Protein AF-A0A6L6Y6P3-F1 (afdb_monomer_lite)

Foldseek 3Di:
DDDQDKDKDKFFAPFDPPDPVVLVVLLVVLQVVLVVLCVVLVFPDKDWACADPVGTTMIMTMHSDPVSVVVSVVVSVVSSVVRDDDPPDD

pLDDT: mean 82.02, std 17.36, range [28.77, 97.25]

Structure (mmCIF, N/CA/C/O backbone):
data_AF-A0A6L6Y6P3-F1
#
_entry.id   AF-A0A6L6Y6P3-F1
#
loop_
_atom_site.group_PDB
_atom_site.id
_atom_site.type_symbol
_atom_site.label_atom_id
_atom_site.l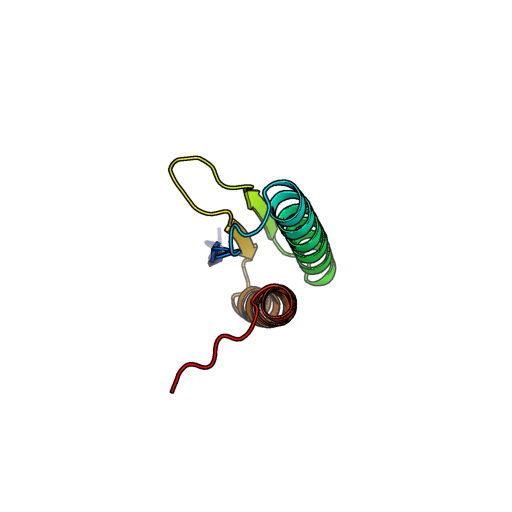abel_alt_id
_atom_site.label_comp_id
_atom_site.label_asym_id
_atom_site.label_entity_id
_atom_site.label_seq_id
_atom_site.pdbx_PDB_ins_code
_atom_site.Cartn_x
_atom_site.Cartn_y
_atom_site.Cartn_z
_atom_site.occupancy
_atom_site.B_iso_or_equiv
_atom_site.auth_seq_id
_atom_site.auth_comp_id
_atom_site.auth_asym_id
_atom_site.auth_atom_id
_atom_site.pdbx_PDB_model_num
ATOM 1 N N . MET A 1 1 ? -24.803 7.236 19.298 1.00 48.47 1 MET A N 1
ATOM 2 C CA . MET A 1 1 ? -23.876 7.087 18.159 1.00 48.47 1 MET A CA 1
ATOM 3 C C . MET A 1 1 ? -22.495 7.448 18.659 1.00 48.47 1 MET A C 1
ATOM 5 O O . MET A 1 1 ? -22.311 8.591 19.060 1.00 48.47 1 MET A O 1
ATOM 9 N N . ALA A 1 2 ? -21.585 6.482 18.745 1.00 60.72 2 ALA A N 1
ATOM 10 C CA . ALA A 1 2 ? -20.175 6.790 18.955 1.00 60.72 2 ALA A CA 1
ATOM 11 C C . ALA A 1 2 ? -19.595 7.217 17.600 1.00 60.72 2 ALA A C 1
ATOM 13 O O . ALA A 1 2 ? -19.941 6.625 16.581 1.00 60.72 2 ALA A O 1
ATOM 14 N N . ILE A 1 3 ? -18.799 8.283 17.579 1.00 67.19 3 ILE A N 1
ATOM 15 C CA . ILE A 1 3 ? -18.003 8.631 16.401 1.00 67.19 3 ILE A CA 1
ATOM 16 C C . ILE A 1 3 ? -16.823 7.662 16.415 1.00 67.19 3 ILE A C 1
ATOM 18 O O . ILE A 1 3 ? -16.020 7.701 17.345 1.00 67.19 3 ILE A O 1
ATOM 22 N N . GLU A 1 4 ? -16.760 6.766 15.437 1.00 75.62 4 GLU A N 1
ATOM 23 C CA . GLU A 1 4 ? -15.598 5.904 15.237 1.00 75.62 4 GLU A CA 1
ATOM 24 C C . GLU A 1 4 ? -14.500 6.730 14.562 1.00 75.62 4 GLU A C 1
ATOM 26 O O . GLU A 1 4 ? -14.722 7.376 13.536 1.00 75.62 4 GLU A O 1
ATOM 31 N N . THR A 1 5 ? -13.327 6.782 15.190 1.00 84.50 5 THR A N 1
ATOM 32 C CA . THR A 1 5 ? -12.164 7.471 14.628 1.00 84.50 5 THR A CA 1
ATOM 33 C C . THR A 1 5 ? -11.552 6.575 13.564 1.00 84.50 5 THR A C 1
ATOM 35 O O . THR A 1 5 ? -11.118 5.472 13.875 1.00 84.50 5 THR A O 1
ATOM 38 N N . LEU A 1 6 ? -11.492 7.060 12.326 1.00 91.94 6 LEU A N 1
ATOM 39 C CA . LEU A 1 6 ? -10.826 6.373 11.227 1.00 91.94 6 LEU A CA 1
ATOM 40 C C . LEU A 1 6 ? -9.422 6.949 11.040 1.00 91.94 6 LEU A C 1
ATOM 42 O O . LEU A 1 6 ? -9.253 8.164 10.893 1.00 91.94 6 LEU A O 1
ATOM 46 N N . HIS A 1 7 ? -8.414 6.084 11.042 1.00 93.44 7 HIS A N 1
ATOM 47 C CA . HIS A 1 7 ? -7.042 6.459 10.730 1.00 93.44 7 HIS A CA 1
ATOM 48 C C . HIS A 1 7 ? -6.697 6.044 9.302 1.00 93.44 7 HIS A C 1
ATOM 50 O O . HIS A 1 7 ? -7.138 4.999 8.830 1.00 93.44 7 HIS A O 1
ATOM 56 N N . ARG A 1 8 ? -5.880 6.861 8.629 1.00 95.62 8 ARG A N 1
ATOM 57 C CA . ARG A 1 8 ? -5.412 6.619 7.263 1.00 95.62 8 ARG A CA 1
ATOM 58 C C . ARG A 1 8 ? -3.893 6.693 7.206 1.00 95.62 8 ARG A C 1
ATOM 60 O O . ARG A 1 8 ? -3.306 7.672 7.667 1.00 95.62 8 ARG A O 1
ATOM 67 N N . LEU A 1 9 ? -3.284 5.687 6.593 1.00 93.94 9 LEU A N 1
ATOM 68 C CA . LEU A 1 9 ? -1.860 5.613 6.285 1.00 93.94 9 LEU A CA 1
ATOM 69 C C . LEU A 1 9 ? -1.675 5.637 4.766 1.00 93.94 9 LEU A C 1
ATOM 71 O O . LEU A 1 9 ? -2.347 4.897 4.053 1.00 93.94 9 LEU A O 1
ATOM 75 N N . ILE A 1 10 ? -0.762 6.476 4.272 1.00 94.12 10 ILE A N 1
ATOM 76 C CA . ILE A 1 10 ? -0.393 6.545 2.851 1.00 94.12 10 ILE A CA 1
ATOM 77 C C . ILE A 1 10 ? 1.109 6.301 2.735 1.00 94.12 10 ILE A C 1
ATOM 79 O O . ILE A 1 10 ? 1.895 7.030 3.337 1.00 94.12 10 ILE A O 1
ATOM 83 N N . ILE A 1 11 ? 1.504 5.307 1.939 1.00 90.44 11 ILE A N 1
ATOM 84 C CA . ILE A 1 11 ? 2.908 4.962 1.684 1.00 90.44 11 ILE A CA 1
ATOM 85 C C . ILE A 1 11 ? 3.173 5.140 0.194 1.00 90.44 11 ILE A C 1
ATOM 87 O O . ILE A 1 11 ? 2.517 4.514 -0.630 1.00 90.44 11 ILE A O 1
ATOM 91 N N . THR A 1 12 ? 4.126 6.003 -0.152 1.00 89.25 12 THR A N 1
ATOM 92 C CA . THR A 1 12 ? 4.542 6.243 -1.543 1.00 89.25 12 THR A CA 1
ATOM 93 C C . THR A 1 12 ? 5.761 5.389 -1.879 1.00 89.25 12 THR A C 1
ATOM 95 O O . THR A 1 12 ? 6.676 5.275 -1.065 1.00 89.25 12 THR A O 1
ATOM 98 N N . PHE A 1 13 ? 5.787 4.795 -3.070 1.00 84.00 13 PHE A N 1
ATOM 99 C CA . PHE A 1 13 ? 6.850 3.904 -3.527 1.00 84.00 13 PHE A CA 1
ATOM 100 C C . PHE A 1 13 ? 7.782 4.651 -4.488 1.00 84.00 13 PHE A C 1
ATOM 102 O O . PHE A 1 13 ? 7.400 4.974 -5.611 1.00 84.00 13 PHE A O 1
ATOM 109 N N . ASP A 1 14 ? 9.014 4.921 -4.056 1.00 78.62 14 ASP A N 1
ATOM 110 C CA . ASP A 1 14 ? 10.067 5.480 -4.914 1.00 78.62 14 ASP A CA 1
ATOM 111 C C . ASP A 1 14 ? 10.899 4.339 -5.520 1.00 78.62 14 ASP A C 1
ATOM 113 O O . ASP A 1 14 ? 11.948 3.941 -5.005 1.00 78.62 14 ASP A O 1
ATOM 117 N N . ILE A 1 15 ? 10.359 3.727 -6.575 1.00 72.12 15 ILE A N 1
ATOM 118 C CA . ILE A 1 15 ? 10.996 2.617 -7.288 1.00 72.12 15 ILE A CA 1
ATOM 119 C C . ILE A 1 15 ? 11.854 3.207 -8.411 1.00 72.12 15 ILE A C 1
ATOM 121 O O . ILE A 1 15 ? 11.370 3.961 -9.256 1.00 72.12 15 ILE A O 1
ATOM 125 N N . LYS A 1 16 ? 13.153 2.881 -8.437 1.00 64.06 16 LYS A N 1
ATOM 126 C CA . LYS A 1 16 ? 14.068 3.400 -9.466 1.00 64.06 16 LYS A CA 1
ATOM 127 C C . LYS A 1 16 ? 13.709 2.859 -10.854 1.00 64.06 16 LYS A C 1
ATOM 129 O O . LYS A 1 16 ? 13.714 1.651 -11.077 1.00 64.06 16 LYS A O 1
ATOM 134 N N . LYS A 1 17 ? 13.505 3.781 -11.799 1.00 59.88 17 LYS A N 1
ATOM 135 C CA . LYS A 1 17 ? 13.196 3.544 -13.221 1.00 59.88 17 LYS A CA 1
ATOM 136 C C . LYS A 1 17 ? 14.406 3.076 -14.036 1.00 59.88 17 LYS A C 1
ATOM 138 O O . LYS A 1 17 ? 14.798 3.740 -14.993 1.00 59.88 17 LYS A O 1
ATOM 143 N N . GLU A 1 18 ? 15.057 1.988 -13.637 1.00 56.00 18 GLU A N 1
ATOM 144 C CA . GLU A 1 18 ? 16.158 1.433 -14.443 1.00 56.00 18 GLU A CA 1
ATOM 145 C C . GLU A 1 18 ? 15.638 0.552 -15.594 1.00 56.00 18 GLU A C 1
ATOM 147 O O . GLU A 1 18 ? 16.331 0.415 -16.598 1.00 56.00 18 GLU A O 1
ATOM 152 N N . ASP A 1 19 ? 14.398 0.046 -15.510 1.00 51.06 19 ASP A N 1
ATOM 153 C CA . ASP A 1 19 ? 13.729 -0.658 -16.609 1.00 51.06 19 ASP A CA 1
ATOM 154 C C . ASP A 1 19 ? 12.195 -0.632 -16.436 1.00 51.06 19 ASP A C 1
ATOM 156 O O . ASP A 1 19 ? 11.684 -1.010 -15.380 1.00 51.06 19 ASP A O 1
ATOM 160 N N . ILE A 1 20 ? 11.443 -0.204 -17.459 1.00 52.69 20 ILE A N 1
ATOM 161 C CA . ILE A 1 20 ? 9.972 -0.031 -17.380 1.00 52.69 20 ILE A CA 1
ATOM 162 C C . ILE A 1 20 ? 9.275 -1.371 -17.088 1.00 52.69 20 ILE A C 1
ATOM 164 O O . ILE A 1 20 ? 8.254 -1.411 -16.406 1.00 52.69 20 ILE A O 1
ATOM 168 N N . HIS A 1 21 ? 9.827 -2.482 -17.586 1.00 55.31 21 HIS A N 1
ATOM 169 C CA . HIS A 1 21 ? 9.280 -3.819 -17.332 1.00 55.31 21 HIS A CA 1
ATOM 170 C C . HIS A 1 21 ? 9.572 -4.315 -15.907 1.00 55.31 21 HIS A C 1
ATOM 172 O O . HIS A 1 21 ? 8.743 -5.007 -15.329 1.00 55.31 21 HIS A O 1
ATOM 178 N N . GLY A 1 22 ? 10.701 -3.921 -15.305 1.00 60.34 22 GLY A N 1
ATOM 179 C CA . GLY A 1 22 ? 11.015 -4.254 -13.911 1.00 60.34 22 GLY A CA 1
ATOM 180 C C . GLY A 1 22 ? 10.213 -3.435 -12.892 1.00 60.34 22 GLY A C 1
ATOM 181 O O . GLY A 1 22 ? 9.941 -3.920 -11.796 1.00 60.34 22 GLY A O 1
ATOM 182 N N . GLU A 1 23 ? 9.816 -2.212 -13.255 1.00 61.84 23 GLU A N 1
ATOM 183 C CA . GLU A 1 23 ? 9.025 -1.310 -12.406 1.00 61.84 23 GLU A CA 1
ATOM 184 C C . GLU A 1 23 ? 7.585 -1.808 -12.224 1.00 61.84 23 GLU A C 1
ATOM 186 O O . GLU A 1 23 ? 7.107 -1.884 -11.093 1.00 61.84 23 GLU A O 1
ATOM 191 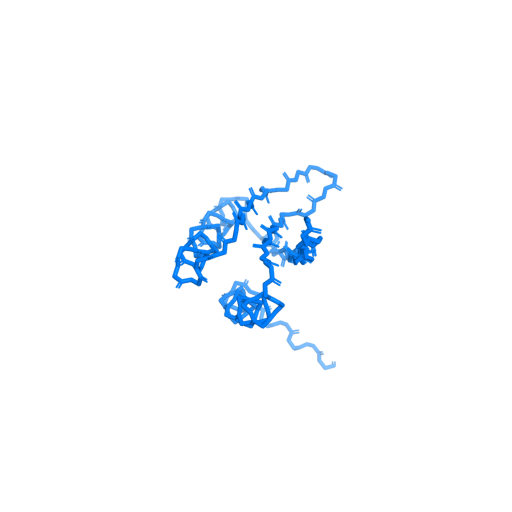N N . ILE A 1 24 ? 6.915 -2.214 -13.310 1.00 66.75 24 ILE A N 1
ATOM 192 C CA . ILE A 1 24 ? 5.539 -2.740 -13.255 1.00 66.75 24 ILE A CA 1
ATOM 193 C C . ILE A 1 24 ? 5.494 -4.023 -12.413 1.00 66.75 24 ILE A C 1
ATOM 195 O O . ILE A 1 24 ? 4.706 -4.107 -11.472 1.00 66.75 24 ILE A O 1
ATOM 199 N N . ASP A 1 25 ? 6.423 -4.954 -12.652 1.00 79.94 25 ASP A N 1
ATOM 200 C CA . ASP A 1 25 ? 6.555 -6.186 -11.865 1.00 79.94 25 ASP A CA 1
ATOM 201 C C . ASP A 1 25 ? 6.816 -5.917 -10.372 1.00 79.94 25 ASP A C 1
ATOM 203 O O . ASP A 1 25 ? 6.385 -6.687 -9.510 1.00 79.94 25 ASP A O 1
ATOM 207 N N . ALA A 1 26 ? 7.555 -4.853 -10.040 1.00 81.56 26 ALA A N 1
ATOM 208 C CA . ALA A 1 26 ? 7.820 -4.475 -8.655 1.00 81.56 26 ALA A CA 1
ATOM 209 C C . ALA A 1 26 ? 6.570 -3.906 -7.975 1.00 81.56 26 ALA A C 1
ATOM 211 O O . ALA A 1 26 ? 6.260 -4.310 -6.853 1.00 81.56 26 ALA A O 1
ATOM 212 N N . ILE A 1 27 ? 5.828 -3.018 -8.646 1.00 83.50 27 ILE A N 1
ATOM 213 C CA . ILE A 1 27 ? 4.592 -2.446 -8.095 1.00 83.50 27 ILE A CA 1
ATOM 214 C C . ILE A 1 27 ? 3.529 -3.533 -7.923 1.00 83.50 27 ILE A C 1
ATOM 216 O O . ILE A 1 27 ? 2.875 -3.554 -6.887 1.00 83.50 27 ILE A O 1
ATOM 220 N N . ASP A 1 28 ? 3.393 -4.471 -8.864 1.00 88.44 28 ASP A N 1
ATOM 221 C CA . ASP A 1 28 ? 2.456 -5.597 -8.737 1.00 88.44 28 ASP A CA 1
ATOM 222 C C . ASP A 1 28 ? 2.790 -6.503 -7.542 1.00 88.44 28 ASP A C 1
ATOM 224 O O . ASP A 1 28 ? 1.900 -6.914 -6.789 1.00 88.44 28 ASP A O 1
ATOM 228 N N . LYS A 1 29 ? 4.082 -6.780 -7.313 1.00 89.19 29 LYS A N 1
ATOM 229 C CA . LYS A 1 29 ? 4.545 -7.548 -6.144 1.00 89.19 29 LYS A CA 1
ATOM 230 C C . LYS A 1 29 ? 4.288 -6.808 -4.836 1.00 89.19 29 LYS A C 1
ATOM 232 O O . LYS A 1 29 ? 3.794 -7.413 -3.887 1.00 89.19 29 LYS A O 1
ATOM 237 N N . ILE A 1 30 ? 4.587 -5.509 -4.790 1.00 89.00 30 ILE A N 1
ATOM 238 C CA . ILE A 1 30 ? 4.295 -4.660 -3.628 1.00 89.00 30 ILE A C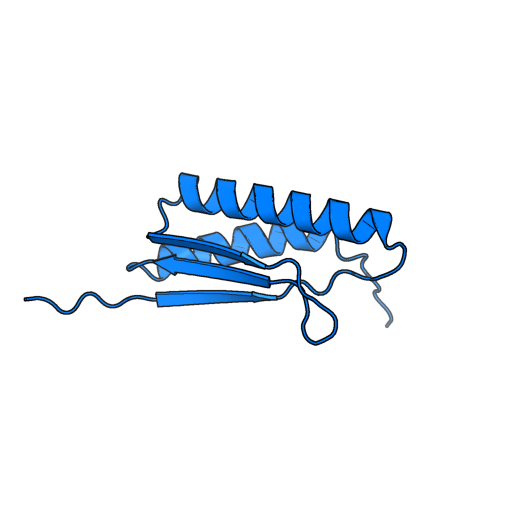A 1
ATOM 239 C C . ILE A 1 30 ? 2.787 -4.609 -3.387 1.00 89.00 30 ILE A C 1
ATOM 241 O O . ILE A 1 30 ? 2.357 -4.800 -2.257 1.00 89.00 30 ILE A O 1
ATOM 245 N N . GLY A 1 31 ? 1.981 -4.421 -4.430 1.00 92.00 31 GLY A N 1
ATOM 246 C CA . GLY A 1 31 ? 0.528 -4.377 -4.330 1.00 92.00 31 GLY A CA 1
ATOM 247 C C . GLY A 1 31 ? -0.047 -5.671 -3.764 1.00 92.00 31 GLY A C 1
ATOM 248 O O . GLY A 1 31 ? -0.801 -5.624 -2.796 1.00 92.00 31 GLY A O 1
ATOM 249 N N . SER A 1 32 ? 0.379 -6.820 -4.294 1.00 94.38 32 SER A N 1
ATOM 250 C CA . SER A 1 32 ? -0.021 -8.140 -3.783 1.00 94.38 32 SER A CA 1
ATOM 251 C C . SER A 1 32 ? 0.342 -8.306 -2.304 1.00 94.38 32 SER A C 1
ATOM 253 O O . SER A 1 32 ? -0.497 -8.691 -1.497 1.00 94.38 32 SER A O 1
ATOM 255 N N . PHE A 1 33 ? 1.564 -7.925 -1.923 1.00 94.38 33 PHE A N 1
ATOM 256 C CA . PHE A 1 33 ? 2.012 -7.985 -0.532 1.00 94.38 33 PHE A CA 1
ATOM 257 C C . PHE A 1 33 ? 1.214 -7.054 0.398 1.00 94.38 33 PHE A C 1
ATOM 259 O O . PHE A 1 33 ? 0.887 -7.427 1.525 1.00 94.38 33 PHE A O 1
ATOM 266 N N . VAL A 1 34 ? 0.873 -5.846 -0.060 1.00 95.00 34 VAL A N 1
ATOM 267 C CA . VAL A 1 34 ? 0.037 -4.899 0.693 1.00 95.00 34 VAL A CA 1
ATOM 268 C C . VAL A 1 34 ? -1.369 -5.470 0.905 1.00 95.00 34 VAL A C 1
ATOM 270 O O . VAL A 1 34 ? -1.882 -5.392 2.023 1.00 95.00 34 VAL A O 1
ATOM 273 N N . PHE A 1 35 ? -1.965 -6.096 -0.116 1.00 96.38 35 PHE A N 1
ATOM 274 C CA . PHE A 1 35 ? -3.255 -6.775 0.026 1.00 96.38 35 PHE A CA 1
ATOM 275 C C . PHE A 1 35 ? -3.184 -7.929 1.035 1.00 96.38 35 PHE A C 1
ATOM 277 O O . PHE A 1 35 ? -4.008 -7.968 1.949 1.00 96.38 35 PHE A O 1
ATOM 284 N N . ASP A 1 36 ? -2.157 -8.781 0.974 1.00 97.25 36 ASP A N 1
ATOM 285 C CA . ASP A 1 36 ? -1.956 -9.867 1.946 1.00 97.25 36 ASP A CA 1
ATOM 286 C C . ASP A 1 36 ? -1.849 -9.341 3.392 1.00 97.25 36 ASP A C 1
ATOM 288 O O . ASP A 1 36 ? -2.400 -9.919 4.336 1.00 97.25 36 ASP A O 1
ATOM 292 N N . ILE A 1 37 ? -1.148 -8.217 3.594 1.00 95.88 37 ILE A N 1
ATOM 293 C CA . ILE A 1 37 ? -1.073 -7.549 4.901 1.00 95.88 37 ILE A CA 1
ATOM 294 C C . ILE A 1 37 ? -2.445 -7.047 5.334 1.00 95.88 37 ILE A C 1
ATOM 296 O O . ILE A 1 37 ? -2.804 -7.234 6.500 1.00 95.88 37 ILE A O 1
ATOM 300 N N . SER A 1 38 ? -3.198 -6.429 4.424 1.00 96.00 38 SER A N 1
ATOM 301 C CA . SER A 1 38 ? -4.520 -5.889 4.733 1.00 96.00 38 SER A CA 1
ATOM 302 C C . SER A 1 38 ? -5.483 -6.975 5.209 1.00 96.00 38 SER A C 1
ATOM 304 O O . SER A 1 38 ? -6.130 -6.802 6.242 1.00 96.00 38 SER A O 1
ATOM 306 N N . GLU A 1 39 ? -5.487 -8.140 4.555 1.00 96.75 39 GLU A N 1
ATOM 307 C CA . GLU A 1 39 ? -6.315 -9.279 4.954 1.00 96.75 39 GLU A CA 1
ATOM 308 C C . GLU A 1 39 ? -5.855 -9.868 6.292 1.00 96.75 39 GLU A C 1
ATOM 310 O O . GLU A 1 39 ? -6.664 -10.107 7.194 1.00 96.75 39 GLU A O 1
ATOM 315 N N . ARG A 1 40 ? -4.541 -10.065 6.467 1.00 97.25 40 ARG A N 1
ATOM 316 C CA . ARG A 1 40 ? -3.978 -10.652 7.693 1.00 97.25 40 ARG A CA 1
ATOM 317 C C . ARG A 1 40 ? -4.200 -9.769 8.920 1.00 97.25 40 ARG A C 1
ATOM 319 O O . ARG A 1 40 ? -4.408 -10.298 10.013 1.00 97.25 40 ARG A O 1
ATOM 326 N N . LEU A 1 41 ? -4.124 -8.450 8.759 1.00 95.81 41 LEU A N 1
ATOM 327 C CA . LEU A 1 41 ? -4.346 -7.482 9.835 1.00 95.81 41 LEU A CA 1
ATOM 328 C C . LEU A 1 41 ? -5.808 -7.041 9.955 1.00 95.81 41 LEU A C 1
ATOM 330 O O . LEU A 1 41 ? -6.118 -6.319 10.898 1.00 95.81 41 LEU A O 1
ATOM 334 N N . ARG A 1 42 ? -6.691 -7.515 9.063 1.00 95.69 42 ARG A N 1
ATOM 335 C CA . ARG A 1 42 ? -8.116 -7.155 9.002 1.00 95.69 42 ARG A CA 1
ATOM 336 C C . ARG A 1 42 ? -8.326 -5.643 8.938 1.00 95.69 42 ARG A C 1
ATOM 338 O O . ARG A 1 42 ? -9.110 -5.097 9.704 1.00 95.69 42 ARG A O 1
ATOM 345 N N . LEU A 1 43 ? -7.579 -4.987 8.054 1.00 94.25 43 LEU A N 1
ATOM 346 C CA . LEU A 1 43 ? -7.720 -3.551 7.837 1.00 94.25 43 LEU A CA 1
ATOM 347 C C . LEU A 1 43 ? -9.106 -3.234 7.259 1.00 94.25 43 LEU A C 1
ATOM 349 O O . LEU A 1 43 ? -9.698 -4.071 6.577 1.00 94.25 43 LEU A O 1
ATOM 353 N N . ASP A 1 44 ? -9.609 -2.035 7.548 1.00 93.69 44 ASP A N 1
ATOM 354 C CA . ASP A 1 44 ? -10.961 -1.627 7.155 1.00 93.69 44 ASP A CA 1
ATOM 355 C C . ASP A 1 44 ? -11.021 -1.347 5.648 1.00 93.69 44 ASP A C 1
ATOM 357 O O . ASP A 1 44 ? -12.006 -1.685 4.992 1.00 93.69 44 ASP A O 1
ATOM 361 N N . ASP A 1 45 ? -9.950 -0.764 5.097 1.00 94.75 45 ASP A N 1
ATOM 362 C CA . ASP A 1 45 ? -9.801 -0.540 3.660 1.00 94.75 45 ASP A CA 1
ATOM 363 C C . ASP A 1 45 ? -8.330 -0.614 3.219 1.00 94.75 45 ASP A C 1
ATOM 365 O O . ASP A 1 45 ? -7.397 -0.341 3.987 1.00 94.75 45 ASP A O 1
ATOM 369 N N . CYS A 1 46 ? -8.125 -0.986 1.958 1.00 96.00 46 CYS A N 1
ATOM 370 C CA . CYS A 1 46 ? -6.825 -1.093 1.316 1.00 96.00 46 CYS A CA 1
ATOM 371 C C . CYS A 1 46 ? -6.923 -0.761 -0.173 1.00 96.00 46 CYS A C 1
ATOM 373 O O . CYS A 1 46 ? -7.676 -1.371 -0.932 1.00 96.00 46 CYS A O 1
ATOM 375 N N . PHE A 1 47 ? -6.077 0.165 -0.613 1.00 94.56 47 PHE A N 1
ATOM 376 C CA . PHE A 1 47 ? -6.004 0.607 -1.994 1.00 94.56 47 PHE A CA 1
ATOM 377 C C . PHE A 1 47 ? -4.552 0.725 -2.451 1.00 94.56 47 PHE A C 1
ATOM 379 O O . PHE A 1 47 ? -3.706 1.262 -1.737 1.00 94.56 47 PHE A O 1
ATOM 386 N N . VAL A 1 48 ? -4.269 0.272 -3.671 1.00 92.69 48 VAL A N 1
ATOM 387 C CA . VAL A 1 48 ? -2.957 0.403 -4.314 1.00 92.69 48 VAL A CA 1
ATOM 388 C C . VAL A 1 48 ? -3.136 1.148 -5.629 1.00 92.69 48 VAL A C 1
ATOM 390 O O . VAL A 1 48 ? -3.982 0.800 -6.451 1.00 92.69 48 VAL A O 1
ATOM 393 N N . ASN A 1 49 ? -2.330 2.185 -5.827 1.00 90.69 49 ASN A N 1
ATOM 394 C CA . ASN A 1 49 ? -2.292 2.985 -7.035 1.00 90.69 49 ASN A CA 1
ATOM 395 C C . ASN A 1 49 ? -0.930 2.834 -7.711 1.00 90.69 49 ASN A C 1
ATOM 397 O O . ASN A 1 49 ? 0.112 3.076 -7.104 1.00 90.69 49 ASN A O 1
ATOM 401 N N . TYR A 1 50 ? -0.957 2.500 -8.996 1.00 85.25 50 TYR A N 1
ATOM 402 C CA . TYR A 1 50 ? 0.235 2.267 -9.807 1.00 85.25 50 TYR A CA 1
ATOM 403 C C . TYR A 1 50 ? 1.025 3.527 -10.165 1.00 85.25 50 TYR A C 1
ATOM 405 O O . TYR A 1 50 ? 2.057 3.439 -10.824 1.00 85.25 50 TYR A O 1
ATOM 413 N N . GLY A 1 51 ? 0.571 4.703 -9.744 1.00 83.50 51 GLY A N 1
ATOM 414 C CA . GLY A 1 51 ? 1.208 5.947 -10.128 1.00 83.50 51 GLY A CA 1
ATOM 415 C C . GLY A 1 51 ? 0.799 6.392 -11.5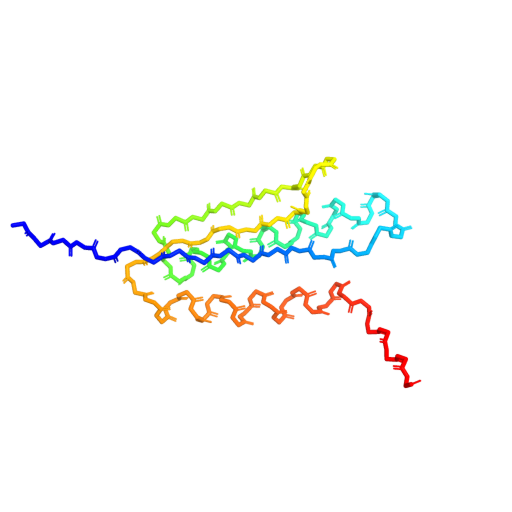29 1.00 83.50 51 GLY A C 1
ATOM 416 O O . GLY A 1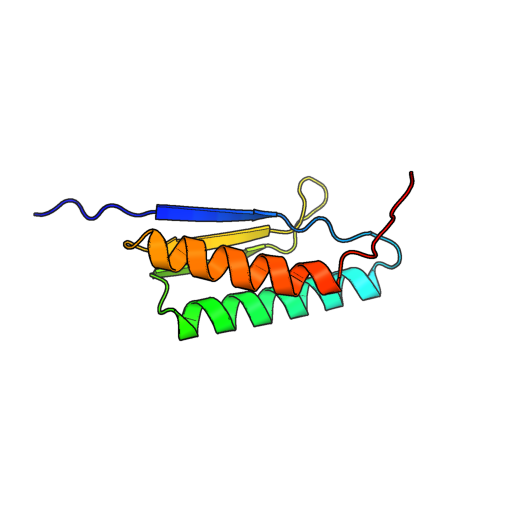 51 ? -0.088 5.830 -12.174 1.00 83.50 51 GLY A O 1
ATOM 417 N N . GLY A 1 52 ? 1.451 7.441 -12.009 1.00 77.88 52 GLY A N 1
ATOM 418 C CA . GLY A 1 52 ? 1.254 7.951 -13.357 1.00 77.88 52 GLY A CA 1
ATOM 419 C C . GLY A 1 52 ? 2.259 9.044 -13.690 1.00 77.88 52 GLY A C 1
ATOM 420 O O . GLY A 1 52 ? 3.231 9.266 -12.974 1.00 77.88 52 GLY A O 1
ATOM 421 N N . ALA A 1 53 ? 2.013 9.784 -14.770 1.00 75.81 53 ALA A N 1
ATOM 422 C CA . ALA A 1 53 ? 2.903 10.875 -15.176 1.00 75.81 53 ALA A CA 1
ATOM 423 C C . ALA A 1 53 ? 3.045 11.985 -14.110 1.00 75.81 53 ALA A C 1
ATOM 425 O O . ALA A 1 53 ? 4.041 12.704 -14.112 1.00 75.81 53 ALA A O 1
ATOM 426 N N . ALA A 1 54 ? 2.057 12.130 -13.219 1.00 82.94 54 ALA A N 1
ATOM 427 C CA . ALA A 1 54 ? 1.967 13.224 -12.252 1.00 82.94 54 ALA A CA 1
ATOM 428 C C . ALA A 1 54 ? 2.282 12.830 -10.798 1.00 82.94 54 ALA A C 1
ATOM 430 O O . ALA A 1 54 ? 2.410 13.714 -9.954 1.00 82.94 54 ALA A O 1
ATOM 431 N N . HIS A 1 55 ? 2.378 11.537 -10.477 1.00 81.19 55 HIS A N 1
ATOM 432 C CA . HIS A 1 55 ? 2.636 11.078 -9.113 1.00 81.19 55 HIS A CA 1
ATOM 433 C C . HIS A 1 55 ? 3.261 9.683 -9.093 1.00 81.19 55 HIS A C 1
ATOM 435 O O . HIS A 1 55 ? 3.040 8.866 -9.989 1.00 81.19 55 HIS A O 1
ATOM 441 N N . LEU A 1 56 ? 4.021 9.415 -8.035 1.00 84.69 56 LEU A N 1
ATOM 442 C CA . LEU A 1 56 ? 4.590 8.100 -7.770 1.00 84.69 56 LEU A CA 1
ATOM 443 C C . LEU A 1 56 ? 3.483 7.075 -7.446 1.00 84.69 56 LEU A C 1
ATOM 445 O O . LEU A 1 56 ? 2.369 7.465 -7.067 1.00 84.69 56 LEU A O 1
ATOM 449 N N . PRO A 1 57 ? 3.770 5.773 -7.598 1.00 87.81 57 PRO A N 1
ATOM 450 C CA . PRO A 1 57 ? 2.926 4.714 -7.064 1.00 87.81 57 PRO A CA 1
ATOM 451 C C . PRO A 1 57 ? 2.783 4.844 -5.544 1.00 87.81 57 PRO A C 1
ATOM 453 O O . PRO A 1 57 ? 3.698 5.311 -4.864 1.00 87.81 57 PRO A O 1
ATOM 456 N N . TYR A 1 58 ? 1.642 4.443 -4.995 1.00 90.44 58 TYR A N 1
ATOM 457 C CA . TYR A 1 58 ? 1.397 4.489 -3.553 1.00 90.44 58 TYR A CA 1
ATOM 458 C C . TYR A 1 58 ? 0.361 3.454 -3.123 1.00 90.44 58 TYR A C 1
ATOM 460 O O . TYR A 1 58 ? -0.439 2.990 -3.934 1.00 90.44 58 TYR A O 1
ATOM 468 N N . CYS A 1 59 ? 0.320 3.141 -1.831 1.00 93.50 59 CYS A N 1
ATOM 469 C CA . CYS A 1 59 ? -0.824 2.483 -1.212 1.00 93.50 59 CYS A CA 1
ATOM 470 C C . CYS A 1 59 ? -1.454 3.350 -0.124 1.00 93.50 59 CYS A C 1
ATOM 472 O O . CYS A 1 59 ? -0.800 4.201 0.484 1.00 93.50 59 CYS A O 1
ATOM 474 N N . MET A 1 60 ? -2.736 3.113 0.119 1.00 96.31 60 MET A N 1
ATOM 475 C CA . MET A 1 60 ? -3.523 3.711 1.184 1.00 96.31 60 MET A CA 1
ATOM 476 C C . MET A 1 60 ? -4.167 2.594 1.997 1.00 96.31 60 MET A C 1
ATOM 478 O O . MET A 1 60 ? -4.771 1.687 1.431 1.00 96.31 60 MET A O 1
ATOM 482 N N . LEU A 1 61 ? -4.036 2.681 3.314 1.00 96.31 61 LEU A N 1
ATOM 483 C CA . LEU A 1 61 ? -4.611 1.747 4.272 1.00 96.31 61 LEU A CA 1
ATOM 484 C C . LEU A 1 61 ? -5.454 2.518 5.279 1.00 96.31 61 LEU A C 1
ATOM 486 O O . LEU A 1 61 ? -5.040 3.590 5.736 1.00 96.31 61 LEU A O 1
ATOM 490 N N . GLU A 1 62 ? -6.597 1.961 5.654 1.00 96.44 62 GLU A N 1
ATOM 491 C CA . GLU A 1 62 ? -7.471 2.537 6.670 1.00 96.44 62 GLU A CA 1
ATOM 492 C C . GLU A 1 62 ? -7.785 1.523 7.761 1.00 96.44 62 GLU A C 1
ATOM 494 O O . GLU A 1 62 ? -7.955 0.332 7.499 1.00 96.44 62 GLU A O 1
ATOM 499 N N . HIS A 1 63 ? -7.816 2.000 9.003 1.00 95.88 63 HIS A N 1
ATOM 500 C CA . HIS A 1 63 ? -8.270 1.199 10.130 1.00 95.88 63 HIS A CA 1
ATOM 501 C C . HIS A 1 63 ? -8.691 2.088 11.306 1.00 95.88 63 HIS A C 1
ATOM 503 O O . HIS A 1 63 ? -8.122 3.162 11.532 1.00 95.88 63 HIS A O 1
ATOM 509 N N . SER A 1 64 ? -9.653 1.625 12.094 1.00 93.69 64 SER A N 1
ATOM 510 C CA . SER A 1 64 ? -10.070 2.267 13.349 1.00 93.69 64 SER A CA 1
ATOM 511 C C . SER A 1 64 ? -8.998 2.217 14.448 1.00 93.69 64 SER A C 1
ATOM 513 O O . SER A 1 64 ? -8.897 3.119 15.280 1.00 93.69 64 SER A O 1
ATOM 515 N N . GLU A 1 65 ? -8.138 1.196 14.434 1.00 94.44 65 GLU A N 1
ATOM 516 C CA . GLU A 1 65 ? -7.001 1.075 15.351 1.00 94.44 65 GLU A CA 1
ATOM 517 C C . GLU A 1 65 ? -5.689 1.493 14.688 1.00 94.44 65 GLU A C 1
ATOM 519 O O . GLU A 1 65 ? -5.167 0.809 13.803 1.00 94.44 65 GLU A O 1
ATOM 524 N N . ARG A 1 66 ? -5.095 2.578 15.193 1.00 93.44 66 ARG A N 1
ATOM 525 C CA . ARG A 1 66 ? -3.800 3.093 14.728 1.00 93.44 66 ARG A CA 1
ATOM 526 C C . ARG A 1 66 ? -2.662 2.066 14.817 1.00 93.44 66 ARG A C 1
ATOM 528 O O . ARG A 1 66 ? -1.813 2.036 13.934 1.00 93.44 66 ARG A O 1
ATOM 535 N N . ALA A 1 67 ? -2.649 1.215 15.843 1.00 93.94 67 ALA A N 1
ATOM 536 C CA . ALA A 1 67 ? -1.589 0.222 16.036 1.00 93.94 67 ALA A CA 1
ATOM 537 C C . ALA A 1 67 ? -1.529 -0.819 14.899 1.00 93.94 67 ALA A C 1
ATOM 539 O O . ALA A 1 67 ? -0.442 -1.269 14.532 1.00 93.94 67 ALA A O 1
ATOM 540 N N . CYS A 1 68 ? -2.675 -1.171 14.299 1.00 94.88 68 CYS A N 1
ATOM 541 C CA . CYS A 1 68 ? -2.711 -2.040 13.121 1.00 94.88 68 CYS A CA 1
ATOM 542 C C . CYS A 1 68 ? -2.051 -1.372 11.910 1.00 94.88 68 CYS A C 1
ATOM 544 O O . CYS A 1 68 ? -1.313 -2.036 11.183 1.00 94.88 68 CYS A O 1
ATOM 546 N N . LEU A 1 69 ? -2.254 -0.062 11.729 1.00 95.06 69 LEU 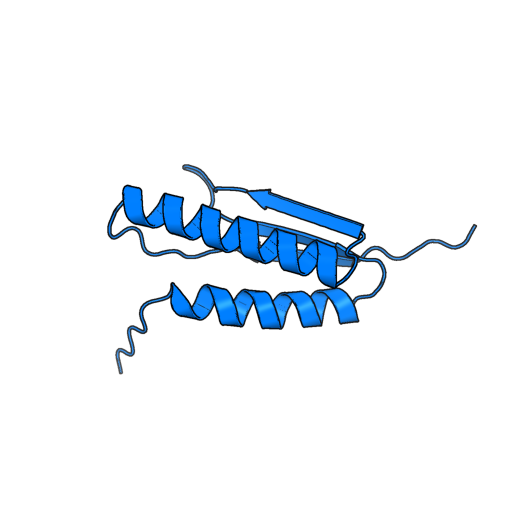A N 1
ATOM 547 C CA . LEU A 1 69 ? -1.615 0.699 10.652 1.00 95.06 69 LEU A CA 1
ATOM 548 C C . LEU A 1 69 ? -0.106 0.833 10.862 1.00 95.06 69 LEU A C 1
ATOM 550 O O . LEU A 1 69 ? 0.642 0.624 9.918 1.00 95.06 69 LEU A O 1
ATOM 554 N N . GLU A 1 70 ? 0.354 1.110 12.084 1.00 95.25 70 GLU A N 1
ATOM 555 C CA . GLU A 1 70 ? 1.794 1.178 12.396 1.00 95.25 70 GLU A CA 1
ATOM 556 C C . GLU A 1 70 ? 2.483 -0.175 12.153 1.00 95.25 70 GLU A C 1
ATOM 558 O O . GLU A 1 70 ? 3.579 -0.241 11.596 1.00 95.25 70 GLU A O 1
ATOM 563 N N . LYS A 1 71 ? 1.810 -1.282 12.490 1.00 95.75 71 LYS A N 1
ATOM 564 C CA . LYS A 1 71 ? 2.308 -2.623 12.173 1.00 95.75 71 LYS A CA 1
ATOM 565 C C . LYS A 1 71 ? 2.365 -2.873 10.663 1.00 95.75 71 LYS A C 1
ATOM 567 O O . LYS A 1 71 ? 3.371 -3.391 10.180 1.00 95.75 71 LYS A O 1
ATOM 572 N N . ALA A 1 72 ? 1.310 -2.509 9.931 1.00 95.12 72 ALA A N 1
ATOM 573 C CA . ALA A 1 72 ? 1.281 -2.617 8.475 1.00 95.12 72 ALA A CA 1
ATOM 574 C C . ALA A 1 72 ? 2.417 -1.801 7.838 1.00 95.12 72 ALA A C 1
ATOM 576 O O . ALA A 1 72 ? 3.126 -2.315 6.977 1.00 95.12 72 ALA A O 1
ATOM 577 N N . GLU A 1 73 ? 2.639 -0.571 8.311 1.00 94.06 73 GLU A N 1
ATOM 578 C CA . GLU A 1 73 ? 3.708 0.315 7.851 1.00 94.06 73 GLU A CA 1
ATOM 579 C C . GLU A 1 73 ? 5.080 -0.348 7.961 1.00 94.06 73 GLU A C 1
ATOM 581 O O . GLU A 1 73 ? 5.807 -0.415 6.970 1.00 94.06 73 GLU A O 1
ATOM 586 N N . CYS A 1 74 ? 5.422 -0.879 9.140 1.00 93.75 74 CYS A N 1
ATOM 587 C CA . CYS A 1 74 ? 6.715 -1.521 9.363 1.00 93.75 74 CYS A CA 1
ATOM 588 C C . CYS A 1 74 ? 6.942 -2.711 8.423 1.00 93.75 74 CYS A C 1
ATOM 590 O O . CYS A 1 74 ? 8.032 -2.864 7.869 1.00 93.75 74 CYS A O 1
ATOM 592 N N . GLU A 1 75 ? 5.928 -3.556 8.234 1.00 94.50 75 GLU A N 1
ATOM 593 C CA . GLU A 1 75 ? 6.044 -4.735 7.374 1.00 94.50 75 GLU A CA 1
ATOM 594 C C . GLU A 1 75 ? 6.148 -4.351 5.887 1.00 94.50 75 GLU A C 1
ATOM 596 O O . GLU A 1 75 ? 6.981 -4.901 5.163 1.00 94.50 75 GLU A O 1
ATOM 601 N N . ILE A 1 76 ? 5.374 -3.356 5.442 1.00 91.25 76 ILE A N 1
ATOM 602 C CA . ILE A 1 76 ? 5.413 -2.834 4.069 1.00 91.25 76 ILE A CA 1
ATOM 603 C C . ILE A 1 76 ? 6.755 -2.159 3.775 1.00 91.25 76 ILE A C 1
ATOM 605 O O . ILE A 1 76 ? 7.367 -2.444 2.746 1.00 91.25 76 ILE A O 1
ATOM 609 N N . GLN A 1 77 ? 7.262 -1.318 4.679 1.00 89.12 77 GLN A N 1
ATOM 610 C CA . GLN A 1 77 ? 8.565 -0.664 4.514 1.00 89.12 77 GLN A CA 1
ATOM 611 C C . GLN A 1 77 ? 9.711 -1.677 4.438 1.00 89.12 77 GLN A C 1
ATOM 613 O O . GLN A 1 77 ? 10.589 -1.541 3.583 1.00 89.12 77 GLN A O 1
ATOM 618 N N . ALA A 1 78 ? 9.692 -2.713 5.284 1.00 88.81 78 ALA A N 1
ATOM 619 C CA . ALA A 1 78 ? 10.691 -3.778 5.242 1.00 88.81 78 ALA A CA 1
ATOM 620 C C . ALA A 1 78 ? 10.678 -4.513 3.892 1.00 88.81 78 ALA A C 1
ATOM 622 O O . ALA A 1 78 ? 11.738 -4.744 3.309 1.00 88.81 78 ALA A O 1
ATOM 623 N N . TYR A 1 79 ? 9.489 -4.817 3.362 1.00 88.38 79 TYR A N 1
ATOM 624 C CA . TYR A 1 79 ? 9.344 -5.475 2.066 1.00 88.38 79 TYR A CA 1
ATOM 625 C C . TYR A 1 79 ? 9.818 -4.595 0.903 1.00 88.38 79 TYR A C 1
ATOM 627 O O . TYR A 1 79 ? 10.604 -5.045 0.068 1.00 88.38 79 TYR A O 1
ATOM 635 N N . ILE A 1 80 ? 9.409 -3.322 0.875 1.00 83.88 80 ILE A N 1
ATOM 636 C CA . ILE A 1 80 ? 9.826 -2.351 -0.152 1.00 83.88 80 ILE A CA 1
ATOM 637 C C . ILE A 1 80 ? 11.343 -2.136 -0.123 1.00 83.88 80 ILE A C 1
ATOM 639 O O . ILE A 1 80 ? 11.959 -1.958 -1.175 1.00 83.88 80 ILE A O 1
ATOM 643 N N . GLY A 1 81 ? 11.972 -2.217 1.053 1.00 79.06 81 GLY A N 1
ATOM 644 C CA . GLY A 1 81 ? 13.425 -2.140 1.206 1.00 79.06 81 GLY A CA 1
ATOM 645 C C . GLY A 1 81 ? 14.199 -3.130 0.325 1.00 79.06 81 GLY A C 1
ATOM 646 O O . GLY A 1 81 ? 15.310 -2.820 -0.094 1.00 79.06 81 GLY A O 1
ATOM 647 N N . HIS A 1 82 ? 13.611 -4.273 -0.047 1.00 73.88 82 HIS A N 1
ATOM 648 C CA . HIS A 1 82 ? 14.226 -5.229 -0.978 1.00 73.88 82 HIS A CA 1
ATOM 649 C C . HIS A 1 82 ? 14.282 -4.740 -2.434 1.00 73.88 82 HIS A C 1
ATOM 651 O O . HIS A 1 82 ? 15.087 -5.243 -3.218 1.00 73.88 82 HIS A O 1
ATOM 657 N N . PHE A 1 83 ? 13.451 -3.763 -2.795 1.00 71.19 83 PHE A N 1
ATOM 658 C CA . PHE A 1 83 ? 13.382 -3.177 -4.135 1.00 71.19 83 PHE A CA 1
ATOM 659 C C . PHE A 1 83 ? 14.243 -1.913 -4.256 1.00 71.19 83 PHE A C 1
ATOM 661 O O . PHE A 1 83 ? 14.650 -1.536 -5.355 1.00 71.19 83 PHE A O 1
ATOM 668 N N . ILE A 1 84 ? 14.583 -1.273 -3.132 1.00 64.12 84 ILE A N 1
ATOM 669 C CA . ILE A 1 84 ? 15.472 -0.111 -3.101 1.00 64.12 84 ILE A CA 1
ATOM 670 C C . ILE A 1 84 ? 16.919 -0.614 -3.100 1.00 64.12 84 ILE A C 1
ATOM 672 O O . ILE A 1 84 ? 17.451 -1.051 -2.081 1.00 64.12 84 ILE A O 1
ATOM 676 N N . ARG A 1 85 ? 17.607 -0.532 -4.245 1.00 53.06 85 ARG A N 1
ATOM 677 C CA . ARG A 1 85 ? 19.055 -0.787 -4.292 1.00 53.06 85 ARG A CA 1
ATOM 678 C C . ARG A 1 85 ? 19.754 0.244 -3.399 1.00 53.06 85 ARG A C 1
ATOM 680 O O . ARG A 1 85 ? 19.766 1.430 -3.737 1.00 53.06 85 ARG A O 1
ATOM 687 N N . HIS A 1 86 ? 20.338 -0.204 -2.283 1.00 42.31 86 HIS A N 1
ATOM 688 C CA . HIS A 1 86 ? 21.225 0.605 -1.447 1.00 42.31 86 HIS A CA 1
ATOM 689 C C . HIS A 1 86 ? 22.272 1.302 -2.332 1.00 42.31 86 HIS A C 1
ATOM 691 O O . HIS A 1 86 ? 23.202 0.667 -2.826 1.00 42.31 86 HIS A O 1
ATOM 697 N N . LYS A 1 87 ? 22.130 2.615 -2.532 1.00 36.19 87 LYS A N 1
ATOM 698 C CA . LYS A 1 87 ? 23.259 3.482 -2.867 1.00 36.19 87 LYS A CA 1
ATOM 699 C C . LYS A 1 87 ? 23.684 4.136 -1.561 1.00 36.19 87 LYS A C 1
ATOM 701 O O . LYS A 1 87 ? 23.137 5.157 -1.164 1.00 36.19 87 LYS A O 1
ATOM 706 N N . THR A 1 88 ? 24.620 3.498 -0.874 1.00 31.83 88 THR A N 1
ATOM 707 C CA . THR A 1 88 ? 25.416 4.180 0.142 1.00 31.83 88 THR A CA 1
ATOM 708 C C . THR A 1 88 ? 26.484 4.956 -0.618 1.00 31.83 88 THR A C 1
ATOM 710 O O . THR A 1 88 ? 27.493 4.385 -1.023 1.00 31.83 88 THR A O 1
ATOM 713 N N . GLU A 1 89 ? 26.229 6.230 -0.897 1.00 28.77 89 GLU A N 1
ATOM 714 C CA . GLU A 1 89 ? 27.296 7.181 -1.215 1.00 28.77 89 GLU A CA 1
ATOM 715 C C . GLU A 1 89 ? 27.634 7.900 0.101 1.00 28.77 89 GLU A C 1
ATOM 717 O O . GLU A 1 89 ? 26.734 8.412 0.768 1.00 28.77 89 GLU A O 1
ATOM 722 N N . ILE A 1 90 ? 28.906 7.809 0.512 1.00 34.84 90 ILE A N 1
ATOM 723 C CA . ILE A 1 90 ? 29.494 8.550 1.643 1.00 34.84 90 ILE A CA 1
ATOM 724 C C . ILE A 1 90 ? 29.856 9.948 1.151 1.00 34.84 90 ILE A C 1
ATOM 726 O O . ILE A 1 90 ? 30.436 10.023 0.043 1.00 34.84 90 ILE A O 1
#

Radius of gyration: 14.59 Å; chains: 1; bounding box: 53×24×36 Å

Secondary structure (DSSP, 8-state):
---PPPEEEEEE-----S-HHHHHHHHHHHHHHHHHHHHHHT-SEEEEE--BTTB--EEEEEES-HHHHHHHHHHHHHHHHTTS------

Sequence (90 aa):
MAIETLHRLIITFDIKKEDIHGEIDAIDKIGSFVFDISERLRLDDCFVNYGGAAHLPYCMLEHSERACLEKAECEIQAYIGHFIRHKTEI